Protein AF-A0A9E3V2J8-F1 (afdb_monomer_lite)

pLDDT: mean 76.44, std 15.53, range [31.75, 93.19]

Sequence (92 aa):
MALDPGLPIIITGGFWRHIRYVRIYHRYCPEVRGEGRSLADAAAHLANQLVRALDFDPDHGGHGVLERALADVRALQSADSEHRPRPMAAIS

Structure (mmCIF, N/CA/C/O backbone):
data_AF-A0A9E3V2J8-F1
#
_entry.id   AF-A0A9E3V2J8-F1
#
loop_
_atom_site.group_PDB
_atom_site.id
_atom_site.type_symbol
_atom_site.label_atom_id
_atom_site.label_alt_id
_atom_site.label_comp_id
_atom_site.label_asym_id
_atom_site.label_entity_id
_atom_site.label_seq_id
_atom_site.pdbx_PDB_ins_code
_atom_site.Cartn_x
_atom_site.Cartn_y
_atom_site.Cartn_z
_atom_site.occupancy
_atom_site.B_iso_or_equiv
_atom_site.auth_seq_id
_atom_site.auth_comp_id
_atom_site.auth_asym_id
_atom_site.auth_atom_id
_atom_site.pdbx_PDB_model_num
ATOM 1 N N . MET A 1 1 ? -14.792 -8.774 8.287 1.00 34.22 1 MET A N 1
ATOM 2 C CA . MET A 1 1 ? -14.930 -7.430 7.692 1.00 34.22 1 MET A CA 1
ATOM 3 C C . MET A 1 1 ? -14.043 -7.429 6.459 1.00 34.22 1 MET A C 1
ATOM 5 O O . MET A 1 1 ? -12.829 -7.383 6.599 1.00 34.22 1 MET A O 1
ATOM 9 N N . ALA A 1 2 ? -14.623 -7.716 5.294 1.00 31.75 2 ALA A N 1
ATOM 10 C CA . ALA A 1 2 ? -13.877 -7.829 4.045 1.00 31.75 2 ALA A CA 1
ATOM 11 C C . ALA A 1 2 ? -13.712 -6.419 3.469 1.00 31.75 2 ALA A C 1
ATOM 13 O O . ALA A 1 2 ? -14.706 -5.734 3.249 1.00 31.75 2 ALA A O 1
ATOM 14 N N . LEU A 1 3 ? -12.462 -5.982 3.325 1.00 48.69 3 LEU A N 1
ATOM 15 C CA . LEU A 1 3 ? -12.090 -4.745 2.643 1.00 48.69 3 LEU A CA 1
ATOM 16 C C . LEU A 1 3 ? -12.530 -4.838 1.172 1.00 48.69 3 LEU A C 1
ATOM 18 O O . LEU A 1 3 ? -12.395 -5.903 0.569 1.00 48.69 3 LEU A O 1
ATOM 22 N N . ASP A 1 4 ? -13.077 -3.743 0.641 1.00 45.44 4 ASP A N 1
ATOM 23 C CA . ASP A 1 4 ? -13.533 -3.564 -0.741 1.00 45.44 4 ASP A CA 1
ATOM 24 C C . ASP A 1 4 ? -12.714 -4.367 -1.777 1.00 45.44 4 ASP A C 1
ATOM 26 O O . ASP A 1 4 ? -11.488 -4.228 -1.830 1.00 45.44 4 ASP A O 1
ATOM 30 N N . PRO A 1 5 ? -13.351 -5.158 -2.664 1.00 44.94 5 PRO A N 1
ATOM 31 C CA . PRO A 1 5 ? -12.654 -5.973 -3.668 1.00 44.94 5 PRO A CA 1
ATOM 32 C C . PRO A 1 5 ? -11.898 -5.151 -4.737 1.00 44.94 5 PRO A C 1
ATOM 34 O O . PRO A 1 5 ? -11.171 -5.725 -5.556 1.00 44.94 5 PRO A O 1
ATOM 37 N N . GLY A 1 6 ? -12.054 -3.821 -4.725 1.00 56.16 6 GLY A N 1
ATOM 38 C CA . GLY A 1 6 ? -11.329 -2.856 -5.555 1.00 56.16 6 GLY A CA 1
ATOM 39 C C . GLY A 1 6 ? -10.146 -2.163 -4.867 1.00 56.16 6 GLY A C 1
ATOM 40 O O . GLY A 1 6 ? -9.478 -1.362 -5.516 1.00 56.16 6 GLY A O 1
ATOM 41 N N . LEU A 1 7 ? -9.862 -2.441 -3.588 1.00 68.31 7 LEU A N 1
ATOM 42 C CA . LEU A 1 7 ? -8.741 -1.803 -2.897 1.00 68.31 7 LEU A CA 1
ATOM 43 C C . LEU A 1 7 ? -7.402 -2.346 -3.428 1.00 68.31 7 LEU A C 1
ATOM 45 O O . LEU A 1 7 ? -7.144 -3.551 -3.347 1.00 68.31 7 LEU A O 1
ATOM 49 N N . PRO A 1 8 ? -6.518 -1.477 -3.953 1.00 82.56 8 PRO A N 1
ATOM 50 C CA . PRO A 1 8 ? -5.208 -1.890 -4.446 1.00 82.56 8 PRO A CA 1
ATOM 51 C C . PRO A 1 8 ? -4.264 -2.302 -3.307 1.00 82.56 8 PRO A C 1
ATOM 53 O O . PRO A 1 8 ? -3.232 -2.917 -3.561 1.00 82.56 8 PRO A O 1
ATOM 56 N N . ILE A 1 9 ? -4.622 -2.016 -2.052 1.00 84.12 9 ILE A N 1
ATOM 57 C CA . ILE A 1 9 ? -3.872 -2.400 -0.856 1.00 84.12 9 ILE A CA 1
ATOM 58 C C . ILE A 1 9 ? -4.613 -3.522 -0.140 1.00 84.12 9 ILE A C 1
ATOM 60 O O . ILE A 1 9 ? -5.759 -3.365 0.280 1.00 84.12 9 ILE A O 1
ATOM 64 N N . ILE A 1 10 ? -3.924 -4.640 0.051 1.00 87.56 10 ILE A N 1
ATOM 65 C CA . ILE A 1 10 ? -4.418 -5.761 0.837 1.00 87.56 10 ILE A CA 1
ATOM 66 C C . ILE A 1 10 ? -3.838 -5.664 2.242 1.00 87.56 10 ILE A C 1
ATOM 68 O O . ILE A 1 10 ? -2.621 -5.623 2.424 1.00 87.56 10 ILE A O 1
ATOM 72 N N . ILE A 1 11 ? -4.721 -5.656 3.239 1.00 88.38 11 ILE A N 1
ATOM 73 C CA . ILE A 1 11 ? -4.368 -5.640 4.658 1.00 88.38 11 ILE A CA 1
ATOM 74 C C . ILE A 1 11 ? -4.710 -7.007 5.240 1.00 88.38 11 ILE A C 1
ATOM 76 O O . ILE A 1 11 ? -5.852 -7.459 5.198 1.00 88.38 11 ILE A O 1
ATOM 80 N N . THR A 1 12 ? -3.710 -7.660 5.810 1.00 87.75 12 THR A N 1
ATOM 81 C CA . THR A 1 12 ? -3.845 -8.924 6.530 1.00 87.75 12 THR A CA 1
ATOM 82 C C . THR A 1 12 ? -3.422 -8.709 7.974 1.00 87.75 12 THR A C 1
ATOM 84 O O . THR A 1 12 ? -2.403 -8.082 8.249 1.00 87.75 12 THR A O 1
ATOM 87 N N . GLY A 1 13 ? -4.231 -9.185 8.912 1.00 85.06 13 GLY A N 1
ATOM 88 C CA . GLY A 1 13 ? -3.994 -9.013 10.340 1.00 85.06 13 GLY A CA 1
ATOM 89 C C . GLY A 1 13 ? -4.106 -10.340 11.067 1.00 85.06 13 GLY A C 1
ATOM 90 O O . GLY A 1 13 ? -4.892 -11.204 10.680 1.00 85.06 13 GLY A O 1
ATOM 91 N N . GLY A 1 14 ? -3.327 -10.496 12.128 1.00 82.00 14 GLY A N 1
ATOM 92 C CA . GLY A 1 14 ? -3.362 -11.676 12.973 1.00 82.00 14 GLY A CA 1
ATOM 93 C C . GLY A 1 14 ? -2.847 -11.394 14.376 1.00 82.00 14 GLY A C 1
ATOM 94 O O . GLY A 1 14 ? -2.269 -10.344 14.666 1.00 82.00 14 GLY A O 1
ATOM 95 N N . PHE A 1 15 ? -3.064 -12.367 15.250 1.00 82.12 15 PHE A N 1
ATOM 96 C CA . P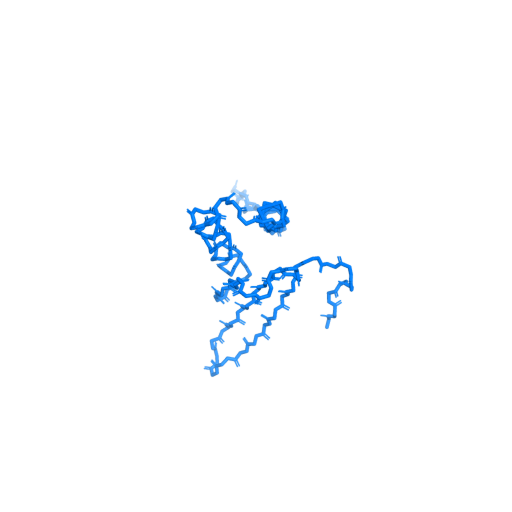HE A 1 15 ? -2.527 -12.373 16.600 1.00 82.12 15 PHE A CA 1
ATOM 97 C C . PHE A 1 15 ? -1.631 -13.593 16.755 1.00 82.12 15 PHE A C 1
ATOM 99 O O . PHE A 1 15 ? -2.082 -14.720 16.562 1.00 82.12 15 PHE A O 1
ATOM 106 N N . TRP A 1 16 ? -0.376 -13.375 17.140 1.00 76.31 16 TRP A N 1
ATOM 107 C CA . TRP A 1 16 ? 0.524 -14.458 17.523 1.00 76.31 16 TRP A CA 1
ATOM 108 C C . TRP A 1 16 ? 0.830 -14.363 19.014 1.00 76.31 16 TRP A C 1
ATOM 110 O O . TRP A 1 16 ? 1.485 -13.418 19.446 1.00 76.31 16 TRP A O 1
ATOM 120 N N . ARG A 1 17 ? 0.316 -15.310 19.815 1.00 76.38 17 ARG A N 1
ATOM 121 C CA . ARG A 1 17 ? 0.514 -15.378 21.282 1.00 76.38 17 ARG A CA 1
ATOM 122 C C . ARG A 1 17 ? 0.364 -14.021 22.008 1.00 76.38 17 ARG A C 1
ATOM 124 O O . ARG A 1 17 ? 1.151 -13.746 22.898 1.00 76.38 17 ARG A O 1
ATOM 131 N N . HIS A 1 18 ? -0.609 -13.177 21.637 1.00 79.44 18 HIS A N 1
ATOM 132 C CA . HIS A 1 18 ? -0.862 -11.797 22.137 1.00 79.44 18 HIS A CA 1
ATOM 133 C C . HIS A 1 18 ? -0.151 -10.637 21.415 1.00 79.44 18 HIS A C 1
ATOM 135 O O . HIS A 1 18 ? -0.473 -9.478 21.670 1.00 79.44 18 HIS A O 1
ATOM 141 N N . ILE A 1 19 ? 0.745 -10.905 20.470 1.00 77.19 19 ILE A N 1
ATOM 142 C CA . ILE A 1 19 ? 1.361 -9.871 19.633 1.00 77.19 19 ILE A CA 1
ATOM 143 C C . ILE A 1 19 ? 0.449 -9.613 18.433 1.00 77.19 19 ILE A C 1
ATOM 145 O O . ILE A 1 19 ? 0.173 -10.526 17.650 1.00 77.19 19 ILE A O 1
ATOM 149 N N . ARG A 1 20 ? -0.024 -8.367 18.291 1.00 83.12 20 ARG A N 1
ATOM 150 C CA . ARG A 1 20 ? -0.681 -7.912 17.061 1.00 83.12 20 ARG A CA 1
ATOM 151 C C . ARG A 1 20 ? 0.339 -7.861 15.941 1.00 83.12 20 ARG A C 1
ATOM 153 O O . ARG A 1 20 ? 1.422 -7.303 16.106 1.00 83.12 20 ARG A O 1
ATOM 160 N N . TYR A 1 21 ? -0.046 -8.419 14.809 1.00 88.31 21 TYR A N 1
ATOM 161 C CA . TYR A 1 21 ? 0.742 -8.377 13.600 1.00 88.31 21 TYR A CA 1
ATOM 162 C C . TYR A 1 21 ? -0.153 -7.967 12.438 1.00 88.31 21 TYR A C 1
ATOM 164 O O . TYR A 1 21 ? -1.202 -8.566 12.198 1.00 88.31 21 TYR A O 1
ATOM 172 N N . VAL A 1 22 ? 0.269 -6.923 11.741 1.00 90.50 22 VAL A N 1
ATOM 173 C CA . VAL A 1 22 ? -0.369 -6.390 10.547 1.00 90.50 22 VAL A CA 1
ATOM 174 C C . VAL A 1 22 ? 0.636 -6.507 9.417 1.00 90.50 22 VAL A C 1
ATOM 176 O O . VAL A 1 22 ? 1.762 -6.026 9.522 1.00 90.50 22 VAL A O 1
ATOM 179 N N . ARG A 1 23 ? 0.220 -7.143 8.330 1.00 89.81 23 ARG A N 1
ATOM 180 C CA . ARG A 1 23 ? 0.959 -7.215 7.080 1.00 89.81 23 ARG A CA 1
ATOM 181 C C . ARG A 1 23 ? 0.119 -6.585 5.990 1.00 89.81 23 ARG A C 1
ATOM 183 O O . ARG A 1 23 ? -1.042 -6.950 5.810 1.00 89.81 23 ARG A O 1
ATOM 190 N N . ILE A 1 24 ? 0.723 -5.677 5.247 1.00 90.88 24 ILE A N 1
ATOM 191 C CA . ILE A 1 24 ? 0.098 -5.011 4.118 1.00 90.88 24 ILE A CA 1
ATOM 192 C C . ILE A 1 24 ? 0.925 -5.223 2.856 1.00 90.88 24 ILE A C 1
ATOM 194 O O . ILE A 1 24 ? 2.150 -5.341 2.917 1.00 90.88 24 ILE A O 1
ATOM 198 N N . TYR A 1 25 ? 0.267 -5.269 1.707 1.00 89.44 25 TYR A N 1
ATOM 199 C CA . TYR A 1 25 ? 0.944 -5.313 0.416 1.00 89.44 25 TYR A CA 1
ATOM 200 C C . TYR A 1 25 ? 0.066 -4.714 -0.672 1.00 89.44 25 TYR A C 1
ATOM 202 O O . TYR A 1 25 ? -1.159 -4.660 -0.546 1.00 89.44 25 TYR A O 1
ATOM 210 N N . HIS A 1 26 ? 0.698 -4.268 -1.750 1.00 87.00 26 HIS A N 1
ATOM 211 C CA . HIS A 1 26 ? -0.014 -3.781 -2.919 1.00 87.00 26 HIS A CA 1
ATOM 212 C C . HIS A 1 26 ? -0.373 -4.957 -3.836 1.00 87.00 26 HIS A C 1
ATOM 214 O O . HIS A 1 26 ? 0.462 -5.821 -4.098 1.00 87.00 26 HIS A O 1
ATOM 220 N N . ARG A 1 27 ? -1.603 -5.004 -4.351 1.0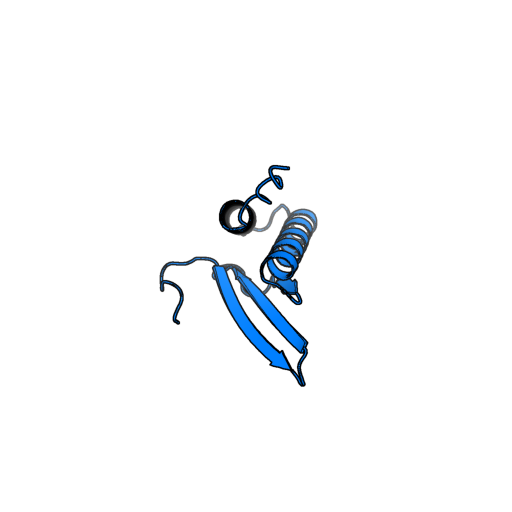0 85.31 27 ARG A N 1
ATOM 221 C CA . ARG A 1 27 ? -2.125 -6.120 -5.158 1.00 85.31 27 ARG A CA 1
ATOM 222 C C . ARG A 1 27 ? -1.291 -6.383 -6.411 1.00 85.31 27 ARG A C 1
ATOM 224 O O . ARG A 1 27 ? -1.128 -7.535 -6.798 1.00 85.31 27 ARG A O 1
ATOM 231 N N . TYR A 1 28 ? -0.762 -5.323 -7.016 1.00 82.81 28 TYR A N 1
ATOM 232 C CA . TYR A 1 28 ? 0.084 -5.406 -8.209 1.00 82.81 28 TYR A CA 1
ATOM 233 C C . TYR A 1 28 ? 1.571 -5.625 -7.890 1.00 82.81 28 TYR A C 1
ATOM 235 O O . TYR A 1 28 ? 2.352 -5.882 -8.797 1.00 82.81 28 TYR A O 1
ATOM 243 N N . CYS A 1 29 ? 1.958 -5.558 -6.611 1.00 81.38 29 CYS A N 1
ATOM 244 C CA . CYS A 1 29 ? 3.320 -5.824 -6.143 1.00 81.38 29 CYS A CA 1
ATOM 245 C C . CYS A 1 29 ? 3.282 -6.720 -4.891 1.00 81.38 29 CYS A C 1
ATOM 247 O O . CYS A 1 29 ? 3.677 -6.281 -3.810 1.00 81.38 29 CYS A O 1
ATOM 249 N N . PRO A 1 30 ? 2.800 -7.974 -4.996 1.00 82.00 30 PRO A N 1
ATOM 250 C CA . PRO A 1 30 ? 2.666 -8.864 -3.839 1.00 82.00 30 PRO A CA 1
ATOM 251 C C . PRO A 1 30 ? 4.015 -9.292 -3.239 1.00 82.00 30 PRO A C 1
ATOM 253 O O . PRO A 1 30 ? 4.043 -9.870 -2.148 1.00 82.00 30 PRO A O 1
ATOM 256 N N . GLU A 1 31 ? 5.114 -9.039 -3.949 1.00 83.81 31 GLU A N 1
ATOM 257 C CA . GLU A 1 31 ? 6.489 -9.319 -3.527 1.00 83.81 31 GLU A CA 1
ATOM 258 C C . GLU A 1 31 ? 6.991 -8.295 -2.503 1.00 83.81 31 GLU A C 1
ATOM 260 O O . GLU A 1 31 ? 7.734 -8.644 -1.587 1.00 83.81 31 GLU A O 1
ATOM 265 N N . VAL A 1 32 ? 6.508 -7.051 -2.593 1.00 87.12 32 VAL A N 1
ATOM 266 C CA . VAL A 1 32 ? 6.862 -5.971 -1.671 1.00 87.12 32 VAL A CA 1
ATOM 267 C C . VAL A 1 32 ? 5.808 -5.893 -0.573 1.00 87.12 32 VAL A C 1
ATOM 269 O O . VAL A 1 32 ? 4.628 -5.636 -0.823 1.00 87.12 32 VAL A O 1
ATOM 272 N N . ARG A 1 33 ? 6.225 -6.140 0.670 1.00 90.62 33 ARG A N 1
ATOM 273 C CA . ARG A 1 33 ? 5.317 -6.236 1.819 1.00 90.62 33 ARG A CA 1
ATOM 274 C C . ARG A 1 33 ? 5.794 -5.357 2.960 1.00 90.62 33 ARG A C 1
ATOM 276 O O . ARG A 1 33 ? 6.979 -5.321 3.271 1.00 90.62 33 ARG A O 1
ATOM 283 N N . GLY A 1 34 ? 4.848 -4.684 3.600 1.00 91.56 34 GLY A N 1
ATOM 284 C CA . GLY A 1 34 ? 5.060 -3.986 4.858 1.00 91.56 34 GLY A CA 1
ATOM 285 C C . GLY A 1 34 ? 4.499 -4.792 6.009 1.00 91.56 34 GLY A C 1
ATOM 286 O O . GLY A 1 34 ? 3.459 -5.437 5.896 1.00 91.56 34 GLY A O 1
ATOM 287 N N . GLU A 1 35 ? 5.191 -4.738 7.131 1.00 92.12 35 GLU A N 1
ATOM 288 C CA . GLU A 1 35 ? 4.853 -5.483 8.338 1.00 92.12 35 GLU A CA 1
ATOM 289 C C . GLU A 1 35 ? 5.007 -4.581 9.553 1.00 92.12 35 GLU A C 1
ATOM 291 O O . GLU A 1 35 ? 5.946 -3.786 9.612 1.00 92.12 35 GLU A O 1
ATOM 296 N N . GLY A 1 36 ? 4.111 -4.715 10.525 1.00 89.50 36 GLY A N 1
ATOM 297 C CA . GLY A 1 36 ? 4.120 -3.891 11.723 1.00 89.50 36 GLY A CA 1
ATOM 298 C C . GLY A 1 36 ? 3.175 -4.399 12.803 1.00 89.50 36 GLY A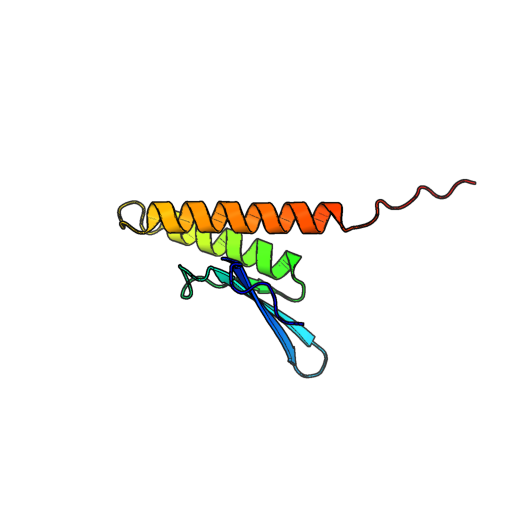 C 1
ATOM 299 O O . GLY A 1 36 ? 2.385 -5.318 12.595 1.00 89.50 36 GLY A O 1
ATOM 300 N N . ARG A 1 37 ? 3.252 -3.790 13.989 1.00 88.12 37 ARG A N 1
ATOM 301 C CA . ARG A 1 37 ? 2.328 -4.084 15.102 1.00 88.12 37 ARG A CA 1
ATOM 302 C C . ARG A 1 37 ? 0.985 -3.363 14.948 1.00 88.12 37 ARG A C 1
ATOM 304 O O . ARG A 1 37 ? 0.003 -3.732 15.592 1.00 88.12 37 ARG A O 1
ATOM 311 N N . SER A 1 38 ? 0.959 -2.370 14.065 1.00 87.56 38 SER A N 1
ATOM 312 C CA . SER A 1 38 ? -0.155 -1.470 13.783 1.00 87.56 38 SER A CA 1
ATOM 313 C C . SER A 1 38 ? -0.268 -1.259 12.273 1.00 87.56 38 SER A C 1
ATOM 315 O O . SER A 1 38 ? 0.698 -1.491 11.542 1.00 87.56 38 SER A O 1
ATOM 317 N N . LEU A 1 39 ? -1.418 -0.766 11.800 1.00 85.00 39 LEU A N 1
ATOM 318 C CA . LEU A 1 39 ? -1.583 -0.409 10.388 1.00 85.00 39 LEU A CA 1
ATOM 319 C C . LEU A 1 39 ? -0.589 0.682 9.964 1.00 85.00 39 LEU A C 1
ATOM 321 O O . LEU A 1 39 ? 0.054 0.533 8.932 1.00 85.00 39 LEU A O 1
ATOM 325 N N . ALA A 1 40 ? -0.396 1.710 10.795 1.00 85.69 40 ALA A N 1
ATOM 326 C CA . ALA A 1 40 ? 0.579 2.772 10.552 1.00 85.69 40 ALA A CA 1
ATOM 327 C C . ALA A 1 40 ? 2.024 2.247 10.443 1.00 85.69 40 ALA A C 1
ATOM 329 O O . ALA A 1 40 ? 2.733 2.606 9.505 1.00 85.69 40 ALA A O 1
ATOM 330 N N . ASP A 1 41 ? 2.443 1.345 11.342 1.00 88.31 41 ASP A N 1
ATOM 331 C CA . ASP A 1 41 ? 3.777 0.723 11.286 1.00 88.31 41 ASP A CA 1
ATOM 332 C C . ASP A 1 41 ? 3.960 -0.079 9.993 1.00 88.31 41 ASP A C 1
ATOM 334 O O . ASP A 1 41 ? 4.971 0.049 9.303 1.00 88.31 41 ASP A O 1
ATOM 338 N N . ALA A 1 42 ? 2.956 -0.887 9.640 1.00 89.56 42 ALA A N 1
ATOM 339 C CA . ALA A 1 42 ? 2.984 -1.691 8.427 1.00 89.56 42 ALA A CA 1
ATOM 340 C C . ALA A 1 42 ? 2.982 -0.806 7.164 1.00 89.56 42 ALA A C 1
ATOM 342 O O . ALA A 1 42 ? 3.691 -1.111 6.206 1.00 89.56 42 ALA A O 1
ATOM 343 N N . ALA A 1 43 ? 2.250 0.314 7.180 1.00 88.81 43 ALA A N 1
ATOM 344 C CA . ALA A 1 43 ? 2.215 1.319 6.117 1.00 88.81 43 ALA A CA 1
ATOM 345 C C . ALA A 1 43 ? 3.555 2.024 5.925 1.00 88.81 43 ALA A C 1
ATOM 347 O O . ALA A 1 43 ? 4.027 2.132 4.792 1.00 88.81 43 ALA A O 1
ATOM 348 N N . ALA A 1 44 ? 4.185 2.469 7.009 1.00 90.44 44 ALA A N 1
ATOM 349 C CA . ALA A 1 44 ? 5.509 3.076 6.958 1.00 90.44 44 ALA A CA 1
ATOM 350 C C . ALA A 1 44 ? 6.556 2.075 6.446 1.00 90.44 44 ALA A C 1
ATOM 352 O O . ALA A 1 44 ? 7.387 2.409 5.600 1.00 90.44 44 ALA A O 1
ATOM 353 N N . HIS A 1 45 ? 6.477 0.822 6.901 1.00 93.19 45 HIS A N 1
ATOM 354 C CA . HIS A 1 45 ? 7.368 -0.231 6.435 1.00 93.19 45 HIS A CA 1
ATOM 355 C C . HIS A 1 45 ? 7.175 -0.524 4.937 1.00 93.19 45 HIS A C 1
ATOM 357 O O . HIS A 1 45 ? 8.166 -0.570 4.212 1.00 93.19 45 HIS A O 1
ATOM 363 N N . LEU A 1 46 ? 5.935 -0.647 4.443 1.00 92.25 46 LEU A N 1
ATOM 364 C CA . LEU A 1 46 ? 5.677 -0.861 3.012 1.00 92.25 46 LEU A CA 1
ATOM 365 C C . LEU A 1 46 ? 6.204 0.298 2.161 1.00 92.25 46 LEU A C 1
ATOM 367 O O . LEU A 1 46 ? 6.836 0.055 1.139 1.00 92.25 46 LEU A O 1
ATOM 371 N N . ALA A 1 47 ? 5.991 1.546 2.590 1.00 90.94 47 ALA A N 1
ATOM 372 C CA . ALA A 1 47 ? 6.499 2.717 1.880 1.00 90.94 47 ALA A CA 1
ATOM 373 C C . ALA A 1 47 ? 8.031 2.682 1.748 1.00 90.94 47 ALA A C 1
ATOM 375 O O . ALA A 1 47 ? 8.557 2.900 0.660 1.00 90.94 47 ALA A O 1
ATOM 376 N N . ASN A 1 48 ? 8.743 2.332 2.823 1.00 91.94 48 ASN A N 1
ATOM 377 C CA . ASN A 1 48 ? 10.201 2.193 2.791 1.00 91.94 48 ASN A CA 1
ATOM 378 C C . ASN A 1 48 ? 10.664 1.075 1.847 1.00 91.94 48 ASN A C 1
ATOM 380 O O . ASN A 1 48 ? 11.662 1.239 1.149 1.00 91.94 48 ASN A O 1
ATOM 384 N N . GLN A 1 49 ? 9.953 -0.055 1.816 1.00 90.81 49 GLN A N 1
ATOM 385 C CA . GLN A 1 49 ? 10.271 -1.164 0.913 1.00 90.81 49 GLN A CA 1
ATOM 386 C C . GLN A 1 49 ? 10.025 -0.787 -0.556 1.00 90.81 49 GLN A C 1
ATOM 388 O O . GLN A 1 49 ? 10.837 -1.123 -1.411 1.00 90.81 49 GLN A O 1
ATOM 393 N N . LEU A 1 50 ? 8.954 -0.040 -0.846 1.00 88.50 50 LEU A N 1
ATOM 394 C CA . LEU A 1 50 ? 8.656 0.462 -2.191 1.00 88.50 50 LEU A CA 1
ATOM 395 C C . LEU A 1 50 ? 9.695 1.481 -2.673 1.00 88.50 50 LEU A C 1
ATOM 397 O O . LEU A 1 50 ? 10.130 1.391 -3.814 1.00 88.50 50 LEU A O 1
ATOM 401 N N . VAL A 1 51 ? 10.133 2.407 -1.812 1.00 89.19 51 VAL A N 1
ATOM 402 C CA . VAL A 1 51 ? 11.210 3.356 -2.155 1.00 89.19 51 VAL A CA 1
ATOM 403 C C . VAL A 1 51 ? 12.506 2.612 -2.462 1.00 89.19 51 VAL A C 1
ATOM 405 O O . VAL A 1 51 ? 13.111 2.852 -3.497 1.00 89.19 51 VAL A O 1
ATOM 408 N N . ARG A 1 52 ? 12.881 1.631 -1.632 1.00 87.25 52 ARG A N 1
ATOM 409 C CA . ARG A 1 52 ? 14.055 0.794 -1.913 1.00 87.25 52 ARG A CA 1
ATOM 410 C C . ARG A 1 52 ? 13.917 0.050 -3.239 1.00 87.25 52 ARG A C 1
ATOM 412 O O . ARG A 1 52 ? 14.879 -0.010 -3.989 1.00 87.25 52 ARG A O 1
ATOM 419 N N . ALA A 1 53 ? 12.743 -0.504 -3.536 1.00 84.31 53 ALA A N 1
ATOM 420 C CA . ALA A 1 53 ? 12.504 -1.187 -4.804 1.00 84.31 53 ALA A CA 1
ATOM 421 C C . ALA A 1 53 ? 12.669 -0.246 -6.013 1.00 84.31 53 ALA A C 1
ATOM 423 O O . ALA A 1 53 ? 13.231 -0.668 -7.017 1.00 84.31 53 ALA A O 1
ATOM 424 N N . LEU A 1 54 ? 12.246 1.019 -5.893 1.00 82.50 54 LEU A N 1
ATOM 425 C CA . LEU A 1 54 ? 12.479 2.053 -6.909 1.00 82.50 54 LEU A CA 1
ATOM 426 C C . LEU A 1 54 ? 13.973 2.383 -7.069 1.00 82.50 54 LEU A C 1
ATOM 428 O O . LEU A 1 54 ? 14.447 2.505 -8.192 1.00 82.50 54 LEU A O 1
ATOM 432 N N . ASP A 1 55 ? 14.720 2.486 -5.964 1.00 82.12 55 ASP A N 1
ATOM 433 C CA . ASP A 1 55 ? 16.163 2.773 -5.993 1.00 82.12 55 ASP A CA 1
ATOM 434 C C . ASP A 1 55 ? 16.991 1.628 -6.609 1.00 82.12 55 ASP A C 1
ATOM 436 O O . ASP A 1 55 ? 18.042 1.871 -7.203 1.00 82.12 55 ASP A O 1
ATOM 440 N N . PHE A 1 56 ? 16.553 0.373 -6.446 1.00 76.44 56 PHE A N 1
ATOM 441 C CA . PHE A 1 56 ? 17.294 -0.802 -6.918 1.00 76.44 56 PHE A CA 1
ATOM 442 C C . PHE A 1 56 ? 17.085 -1.125 -8.404 1.00 76.44 56 PHE A C 1
ATOM 444 O O . PHE A 1 56 ? 17.979 -1.727 -8.997 1.00 76.44 56 PHE A O 1
ATOM 451 N N . ASP A 1 57 ? 15.950 -0.754 -9.006 1.00 67.94 57 ASP A N 1
ATOM 452 C CA . ASP A 1 57 ? 15.675 -1.027 -10.424 1.00 67.94 57 ASP A CA 1
ATOM 453 C C . ASP A 1 57 ? 14.828 0.092 -11.075 1.00 67.94 57 ASP A C 1
ATOM 455 O O . ASP A 1 57 ? 13.602 -0.027 -11.187 1.00 67.94 57 ASP A O 1
ATOM 459 N N . PRO A 1 58 ? 15.467 1.202 -11.495 1.00 63.38 58 PRO A N 1
ATOM 460 C CA . PRO A 1 58 ? 14.777 2.343 -12.099 1.00 63.38 58 PRO A CA 1
ATOM 461 C C . PRO A 1 58 ? 14.310 2.102 -13.548 1.00 63.38 58 PRO A C 1
ATOM 463 O O . PRO A 1 58 ? 13.485 2.866 -14.046 1.00 63.38 58 PRO A O 1
ATOM 466 N N . ASP A 1 59 ? 14.807 1.058 -14.225 1.00 62.66 59 ASP A N 1
ATOM 467 C CA . ASP A 1 59 ? 14.543 0.778 -15.650 1.00 62.66 59 ASP A CA 1
ATOM 468 C C . ASP A 1 59 ? 13.540 -0.371 -15.873 1.00 62.66 59 ASP A C 1
ATOM 470 O O . ASP A 1 59 ? 13.085 -0.601 -16.999 1.00 62.66 59 ASP A O 1
ATOM 474 N N . HIS A 1 60 ? 13.131 -1.093 -14.823 1.00 61.75 60 HIS A N 1
ATOM 475 C CA . HIS A 1 60 ? 12.068 -2.084 -14.963 1.00 61.75 60 HIS A CA 1
ATOM 476 C C . HIS A 1 60 ? 10.727 -1.411 -15.284 1.00 61.75 60 HIS A C 1
ATOM 478 O O . HIS A 1 60 ? 10.279 -0.495 -14.592 1.00 61.75 60 HIS A O 1
ATOM 484 N N . GLY A 1 61 ? 9.988 -1.961 -16.256 1.00 62.09 61 GLY A N 1
ATOM 485 C CA . GLY A 1 61 ? 8.634 -1.517 -16.637 1.00 62.09 61 GLY A CA 1
ATOM 486 C C . GLY A 1 61 ? 7.581 -1.537 -15.509 1.00 62.09 61 GLY A C 1
ATOM 487 O O . GLY A 1 61 ? 6.427 -1.183 -15.738 1.00 62.09 61 GLY A O 1
ATOM 488 N N . GLY A 1 62 ? 7.966 -1.934 -14.291 1.00 68.88 62 GLY A N 1
ATOM 489 C CA . GLY A 1 62 ? 7.190 -1.833 -13.057 1.00 68.88 62 GLY A CA 1
ATOM 490 C C . GLY A 1 62 ? 7.325 -0.499 -12.305 1.00 68.88 62 GLY A C 1
ATOM 491 O O . GLY A 1 62 ? 6.622 -0.326 -11.311 1.00 68.88 62 GLY A O 1
ATOM 492 N N . HIS A 1 63 ? 8.157 0.449 -12.761 1.00 78.19 63 HIS A N 1
ATOM 493 C CA . HIS A 1 63 ? 8.368 1.744 -12.094 1.00 78.19 63 HIS A CA 1
ATOM 494 C C . HIS A 1 63 ? 7.050 2.495 -11.836 1.00 78.19 63 HIS A C 1
ATOM 496 O O . HIS A 1 63 ? 6.734 2.834 -10.698 1.00 78.19 63 HIS A O 1
ATOM 502 N N . GLY A 1 64 ? 6.192 2.617 -12.856 1.00 79.38 64 GLY A N 1
ATOM 503 C CA . GLY A 1 64 ? 4.882 3.263 -12.704 1.00 79.38 64 GLY A CA 1
ATOM 504 C C . GLY A 1 64 ? 3.933 2.531 -11.741 1.00 79.38 64 GLY A C 1
ATOM 505 O O . GLY A 1 64 ? 3.093 3.157 -11.096 1.00 79.38 64 GLY A O 1
ATOM 506 N N . VAL A 1 65 ? 4.076 1.208 -11.591 1.00 82.94 65 VAL A N 1
ATOM 507 C CA . V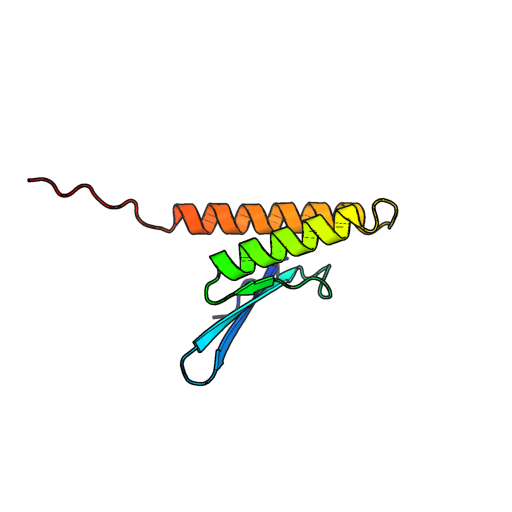AL A 1 65 ? 3.282 0.416 -10.634 1.00 82.94 65 VAL A CA 1
ATOM 508 C C . VAL A 1 65 ? 3.778 0.639 -9.205 1.00 82.94 65 VAL A C 1
ATOM 510 O O . VAL A 1 65 ? 2.959 0.764 -8.295 1.00 82.94 65 VAL A O 1
ATOM 513 N N . LEU A 1 66 ? 5.094 0.735 -9.002 1.00 82.81 66 LEU A N 1
ATOM 514 C CA . LEU A 1 66 ? 5.711 1.039 -7.709 1.00 82.81 66 LEU A CA 1
ATOM 515 C C . LEU A 1 66 ? 5.404 2.473 -7.255 1.00 82.81 66 LEU A C 1
ATOM 517 O O . LEU A 1 66 ? 5.034 2.681 -6.099 1.00 82.81 66 LEU A O 1
ATOM 521 N N . GLU A 1 67 ? 5.473 3.449 -8.163 1.00 84.50 67 GLU A N 1
ATOM 522 C CA . GLU A 1 67 ? 5.069 4.834 -7.894 1.00 84.50 67 GLU A CA 1
ATOM 523 C C . GLU A 1 67 ? 3.588 4.918 -7.514 1.00 84.50 67 GLU A C 1
ATOM 525 O O . GLU A 1 67 ? 3.223 5.570 -6.529 1.00 84.50 67 GLU A O 1
ATOM 530 N N . ARG A 1 68 ? 2.725 4.201 -8.249 1.00 84.94 68 ARG A N 1
ATOM 531 C CA . ARG A 1 68 ? 1.298 4.125 -7.930 1.00 84.94 68 ARG A CA 1
ATOM 532 C C . ARG A 1 68 ? 1.060 3.483 -6.566 1.00 84.94 68 ARG A C 1
ATOM 534 O O . ARG A 1 68 ? 0.311 4.037 -5.763 1.00 84.94 68 ARG A O 1
ATOM 541 N N . ALA A 1 69 ? 1.741 2.376 -6.280 1.00 85.69 69 ALA A N 1
ATOM 542 C CA . ALA A 1 69 ? 1.662 1.704 -4.991 1.00 85.69 69 ALA A CA 1
ATOM 543 C C . ALA A 1 69 ? 2.078 2.633 -3.843 1.00 85.69 69 ALA A C 1
ATOM 545 O O . ALA A 1 69 ? 1.425 2.663 -2.801 1.00 85.69 69 ALA A O 1
ATOM 546 N N . LEU A 1 70 ? 3.129 3.434 -4.036 1.00 86.56 70 LEU A N 1
ATOM 547 C CA . LEU A 1 70 ? 3.588 4.397 -3.040 1.00 86.56 70 LEU A CA 1
ATOM 548 C C . LEU A 1 70 ? 2.558 5.511 -2.809 1.00 86.56 70 LEU A C 1
ATOM 550 O O . LEU A 1 70 ? 2.312 5.885 -1.660 1.00 86.56 70 LEU A O 1
ATOM 554 N N . ALA A 1 71 ? 1.935 6.022 -3.874 1.00 87.38 71 ALA A N 1
ATOM 555 C CA . ALA A 1 71 ? 0.875 7.022 -3.774 1.00 87.38 71 ALA A CA 1
ATOM 556 C C . ALA A 1 71 ? -0.345 6.488 -3.005 1.00 87.38 71 ALA A C 1
ATOM 558 O O . ALA A 1 71 ? -0.840 7.159 -2.097 1.00 87.38 71 ALA A O 1
ATOM 559 N N . ASP A 1 72 ? -0.780 5.262 -3.305 1.00 86.25 72 ASP A N 1
ATOM 560 C CA . ASP A 1 72 ? -1.913 4.633 -2.623 1.00 86.25 72 ASP A CA 1
ATOM 561 C C . ASP A 1 72 ? -1.593 4.387 -1.130 1.00 86.25 72 ASP A C 1
ATOM 563 O O . ASP A 1 72 ? -2.427 4.644 -0.258 1.00 86.25 72 ASP A O 1
ATOM 567 N N . VAL A 1 73 ? -0.364 3.966 -0.795 1.00 84.62 73 VAL A N 1
ATOM 568 C CA . VAL A 1 73 ? 0.072 3.787 0.607 1.00 84.62 73 VAL A CA 1
ATOM 569 C C . VAL A 1 73 ? 0.127 5.118 1.360 1.00 84.62 73 VAL A C 1
ATOM 571 O O . VAL A 1 73 ? -0.255 5.174 2.529 1.00 84.62 73 VAL A O 1
ATOM 574 N N . ARG A 1 74 ? 0.556 6.206 0.712 1.00 84.62 74 ARG A N 1
ATOM 575 C CA . ARG A 1 74 ? 0.536 7.549 1.317 1.00 84.62 74 ARG A CA 1
ATOM 576 C C . ARG A 1 74 ? -0.889 8.031 1.580 1.00 84.62 74 ARG A C 1
ATOM 578 O O . ARG A 1 74 ? -1.151 8.549 2.661 1.00 84.62 74 ARG A O 1
ATOM 585 N N . ALA A 1 75 ? -1.814 7.801 0.647 1.00 84.19 75 ALA A N 1
ATOM 586 C CA . ALA A 1 75 ? -3.225 8.126 0.845 1.00 84.19 75 ALA A CA 1
ATOM 587 C C . ALA A 1 75 ? -3.824 7.368 2.045 1.00 84.19 75 ALA A C 1
ATOM 589 O O . ALA A 1 75 ? -4.557 7.954 2.842 1.00 84.19 75 ALA A O 1
ATOM 590 N N . LEU A 1 76 ? -3.446 6.096 2.231 1.00 80.31 76 LEU A N 1
ATOM 591 C CA . LEU A 1 76 ? -3.842 5.307 3.401 1.00 80.31 76 LEU A CA 1
ATOM 592 C C . LEU A 1 76 ? -3.324 5.917 4.717 1.00 80.31 76 LEU A C 1
ATOM 594 O O . LEU A 1 76 ? -4.072 6.005 5.688 1.00 80.31 76 LEU A O 1
ATOM 598 N N . GLN A 1 77 ? -2.065 6.366 4.754 1.00 78.81 77 GLN A N 1
ATOM 599 C CA . GLN A 1 77 ? -1.474 7.005 5.940 1.00 78.81 77 GLN A CA 1
ATOM 600 C C . GLN A 1 77 ? -2.139 8.348 6.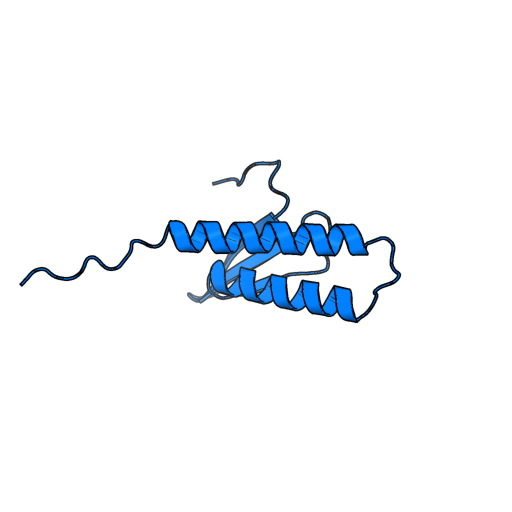281 1.00 78.81 77 GLN A C 1
ATOM 602 O O . GLN A 1 77 ? -2.346 8.661 7.458 1.00 78.81 77 GLN A O 1
ATOM 607 N N . SER A 1 78 ? -2.496 9.142 5.267 1.00 75.56 78 SER A N 1
ATOM 608 C CA . SER A 1 78 ? -3.235 10.395 5.457 1.00 75.56 78 SER A CA 1
ATOM 609 C C . SER A 1 78 ? -4.646 10.153 6.001 1.00 75.56 78 SER A C 1
ATOM 611 O O . SER A 1 78 ? -5.061 10.855 6.920 1.00 75.56 78 SER A O 1
ATOM 613 N N . ALA A 1 79 ? -5.348 9.127 5.509 1.00 71.19 79 ALA A N 1
ATOM 614 C CA . ALA A 1 79 ? -6.673 8.759 6.009 1.00 71.19 79 ALA A CA 1
ATOM 615 C C . ALA A 1 79 ? -6.642 8.255 7.469 1.00 71.19 79 ALA A C 1
ATOM 617 O O . ALA A 1 79 ? -7.516 8.604 8.261 1.00 71.19 79 ALA A O 1
ATOM 618 N N . ASP A 1 80 ? -5.615 7.488 7.855 1.00 65.62 80 ASP A N 1
ATOM 619 C CA . ASP A 1 80 ? -5.423 7.033 9.245 1.00 65.62 80 ASP A CA 1
ATOM 620 C C . ASP A 1 80 ? -5.151 8.212 10.199 1.00 65.62 80 ASP A C 1
ATOM 622 O O . ASP A 1 80 ? -5.654 8.257 11.323 1.00 65.62 80 ASP A O 1
ATOM 626 N N . SER A 1 81 ? -4.423 9.226 9.717 1.00 60.16 81 SER A N 1
ATOM 627 C CA . SER A 1 81 ? -4.123 10.443 10.481 1.00 60.16 81 SER A CA 1
ATOM 628 C C . SER A 1 81 ? -5.356 11.320 10.718 1.00 60.16 81 SER A C 1
ATOM 630 O O . SER A 1 81 ? -5.468 11.936 11.777 1.00 60.16 81 SER A O 1
ATOM 632 N N . GLU A 1 82 ? -6.289 11.367 9.763 1.00 59.16 82 GLU A N 1
ATOM 633 C CA . GLU A 1 82 ? -7.548 12.112 9.893 1.00 59.16 82 GLU A CA 1
ATOM 634 C C . GLU A 1 82 ? -8.549 11.407 10.825 1.00 59.16 82 GLU A C 1
ATOM 636 O O . GLU A 1 82 ? -9.318 12.064 11.528 1.00 59.16 82 GLU A O 1
ATOM 641 N N . HIS A 1 83 ? -8.493 10.073 10.909 1.00 54.28 83 HIS A N 1
ATOM 642 C CA . HIS A 1 83 ? -9.339 9.285 11.809 1.00 54.28 83 HIS A CA 1
ATOM 643 C C . HIS A 1 83 ? -8.844 9.256 13.268 1.00 54.28 83 HIS A C 1
ATOM 645 O O . HIS A 1 83 ? -9.574 8.821 14.163 1.00 54.28 83 HIS A O 1
ATOM 651 N N . ARG A 1 84 ? -7.626 9.734 13.558 1.00 46.56 84 ARG A N 1
ATOM 652 C CA . ARG A 1 84 ? -7.153 9.904 14.938 1.00 46.56 84 ARG A CA 1
ATOM 653 C C . ARG A 1 84 ? -7.786 11.175 15.525 1.00 46.56 84 ARG A C 1
ATOM 655 O O . ARG A 1 84 ? -7.435 12.270 15.084 1.00 46.56 84 ARG A O 1
ATOM 662 N N . PRO A 1 85 ? -8.679 11.087 16.533 1.00 42.66 85 PRO A N 1
ATOM 663 C CA . PRO A 1 85 ? -9.269 12.278 17.125 1.00 42.66 85 PRO A CA 1
ATOM 664 C C . PRO A 1 85 ? -8.152 13.154 17.693 1.00 42.66 85 PRO A C 1
ATOM 666 O O . PRO A 1 85 ? -7.316 12.693 18.479 1.00 42.66 85 PRO A O 1
ATOM 669 N N . ARG A 1 86 ? -8.129 14.421 17.262 1.00 46.62 86 ARG A N 1
ATOM 670 C CA . ARG A 1 86 ? -7.304 15.467 17.874 1.00 46.62 86 ARG A CA 1
ATOM 671 C C . ARG A 1 86 ? -7.498 15.380 19.393 1.00 46.62 86 ARG A C 1
ATOM 673 O O . ARG A 1 86 ? -8.654 15.303 19.815 1.00 46.62 86 ARG A O 1
ATOM 680 N N . PRO A 1 87 ? -6.436 15.381 20.221 1.00 46.78 87 PRO A N 1
ATOM 681 C CA . PRO A 1 87 ? -6.624 15.474 21.660 1.00 46.78 87 PRO A CA 1
ATOM 682 C C . PRO A 1 87 ? -7.385 16.775 21.924 1.00 46.78 87 PRO A C 1
ATOM 684 O O . PRO A 1 87 ? -6.869 17.863 21.666 1.00 46.78 87 PRO A O 1
ATOM 687 N N . M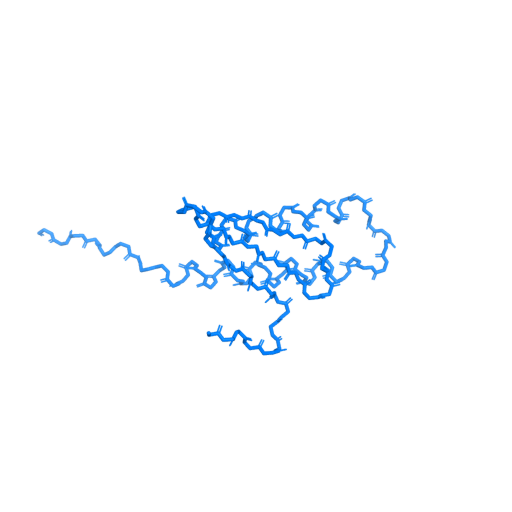ET A 1 88 ? -8.648 16.658 22.343 1.00 45.50 88 MET A N 1
ATOM 688 C CA . MET A 1 88 ? -9.419 17.805 22.799 1.00 45.50 88 MET A CA 1
ATOM 689 C C . MET A 1 88 ? -8.645 18.383 23.974 1.00 45.50 88 MET A C 1
ATOM 691 O O . MET A 1 88 ? -8.431 17.698 24.975 1.00 45.50 88 MET A O 1
ATOM 695 N N . ALA A 1 89 ? -8.161 19.611 23.801 1.00 49.69 89 ALA A N 1
ATOM 696 C CA . ALA A 1 89 ? -7.562 20.376 24.873 1.00 49.69 89 ALA A CA 1
ATOM 697 C C . ALA A 1 89 ? -8.523 20.336 26.065 1.00 49.69 89 ALA A C 1
ATOM 699 O O . ALA A 1 89 ? -9.695 20.698 25.932 1.00 49.69 89 ALA A O 1
ATOM 700 N N . ALA A 1 90 ? -8.033 19.826 27.193 1.00 52.03 90 ALA A N 1
ATOM 701 C CA . ALA A 1 90 ? -8.740 19.892 28.454 1.00 52.03 90 ALA A CA 1
ATOM 702 C C . ALA A 1 90 ? -9.025 21.370 28.741 1.00 52.03 90 ALA A C 1
ATOM 704 O O . ALA A 1 90 ? -8.106 22.170 28.907 1.00 52.03 90 ALA A O 1
ATOM 705 N N . ILE A 1 91 ? -10.305 21.721 28.709 1.00 58.00 91 ILE A N 1
ATOM 706 C CA . ILE A 1 91 ? -10.807 22.981 29.236 1.00 58.00 91 ILE A CA 1
ATOM 707 C C . ILE A 1 91 ? -10.747 22.884 30.765 1.00 58.00 91 ILE A C 1
ATOM 709 O O . ILE A 1 91 ? -11.396 22.017 31.352 1.00 58.00 91 ILE A O 1
ATOM 713 N N . SER A 1 92 ? -9.917 23.731 31.372 1.00 64.38 92 SER A N 1
ATOM 714 C CA . SER A 1 92 ? -9.913 24.024 32.811 1.00 64.38 92 SER A CA 1
ATOM 715 C C . SER A 1 92 ? -10.725 25.280 33.085 1.00 64.38 92 SER A C 1
ATOM 717 O O . SER A 1 92 ? -10.696 26.182 32.215 1.00 64.38 92 SER A O 1
#

Foldseek 3Di:
DDDDPPQQKDWDWDADVNQTKIKIDGVVCNVQIAIDSDLLNSLVRSLVSLVVVCVVPVPPPCNVVSVVRNVSSVVVNVVVVVPPDDPDPDDD

Secondary structure (DSSP, 8-state):
----TT-SEEEEEEEETTEEEEEEEETTEEEEEEEESSHHHHHHHHHHHHHHHHHH-SSSTTHHHHHHHHHHHHHHHHHHHHHS--------

Radius of gyration: 15.47 Å; chains: 1; bounding box: 32×39×49 Å